Protein AF-A0A2V1NFX3-F1 (afdb_monomer)

pLDDT: mean 79.81, std 18.25, range [36.28, 97.88]

Sequence (167 aa):
MKGADPVADDIPTVLRARLVVSYQACALSDLARGAVPIAGDGDGALLAEAAGILAAARHLLEAAVVHERLAGAGWDAIGAALGLSPRAARVRFALAEAALHDQLRRPEAPDTPRAPQLPSYVLQEPLEAAADLDDWVLRHADGDETPGTAPVSGALSRTPCQPGASG

Foldseek 3Di:
DDDDPPPQPDQDLLLLLVLQLLLLVLQLVVLVVVLPDPDPDDPCPNVVSVVSSVVSVVSSLLSVVLSCVSVPDQLPVVCVVVVHHSVVSCVVNVVSNVVSVVCLVCLPDPDDPPDPPRSSCCNVPVLVSQVVSLVSCQVPDDDDPHQPSRNRNVVSVCDPDDPDDDD

Radius of gyration: 18.79 Å; Cα contacts (8 Å, |Δi|>4): 126; chains: 1; bounding box: 60×44×58 Å

Secondary structure (DSSP, 8-state):
-----TTSS---HHHHHHHHHHHHHHHHHHHHHHTSS---PPTTHHHHHHHHHHHHHHHHHHHHHHHHHHTT--HHHHHHHHT--HHHHHHHHHHHHHHHHHHHH-TTSPPPTTS-SHHHHHHHSHHHHHHHHHHHHHHT--SS----S-TTHHHHH----------

Mean predicted aligned error: 9.86 Å

Solvent-accessible surface area (backbone atoms only — not comparable to full-atom values): 9970 Å² total; per-residue (Å²): 142,76,85,75,75,93,77,79,86,73,79,52,68,51,56,52,34,46,48,45,26,51,51,31,49,50,53,29,50,52,48,51,56,67,67,63,63,90,68,95,66,63,97,63,46,69,60,53,50,53,51,50,39,55,50,33,51,48,52,25,51,48,35,43,52,38,27,41,45,66,72,65,52,52,48,58,62,57,5,59,78,68,78,37,53,36,68,55,39,44,69,71,40,49,63,57,40,52,51,53,55,48,41,74,75,42,43,85,58,79,82,63,98,82,59,79,74,65,60,50,52,41,58,64,40,49,68,59,48,22,47,54,47,25,54,49,50,66,76,67,59,78,77,89,68,73,75,62,100,40,70,47,42,51,58,73,74,56,69,80,78,79,89,81,85,85,130

Structure (mmCIF, N/CA/C/O backbone):
data_AF-A0A2V1NFX3-F1
#
_entry.id   AF-A0A2V1NFX3-F1
#
loop_
_atom_site.group_PDB
_atom_site.id
_atom_site.type_symbol
_atom_site.label_atom_id
_atom_site.label_alt_id
_atom_site.label_comp_id
_atom_site.label_asym_id
_atom_site.label_entity_id
_atom_site.label_seq_id
_atom_site.pdbx_PDB_ins_code
_atom_site.Cartn_x
_atom_site.Cartn_y
_atom_site.Cartn_z
_atom_site.occupancy
_atom_site.B_iso_or_equiv
_atom_site.auth_seq_id
_atom_site.auth_comp_id
_atom_site.auth_asym_id
_atom_site.auth_atom_id
_atom_site.pdbx_PDB_model_num
ATOM 1 N N . MET A 1 1 ? -1.447 4.350 -43.265 1.00 39.81 1 MET A N 1
ATOM 2 C CA . MET A 1 1 ? -2.717 3.881 -42.674 1.00 39.81 1 MET A CA 1
ATOM 3 C C . MET A 1 1 ? -2.422 2.609 -41.888 1.00 39.81 1 MET A C 1
ATOM 5 O O . MET A 1 1 ? -2.354 1.539 -42.473 1.00 39.81 1 MET A O 1
ATOM 9 N N . LYS A 1 2 ? -2.133 2.743 -40.592 1.00 41.09 2 LYS A N 1
ATOM 10 C CA . LYS A 1 2 ? -2.087 1.636 -39.630 1.00 41.09 2 LYS A CA 1
ATOM 11 C C . LYS A 1 2 ? -3.106 2.048 -38.575 1.00 41.09 2 LYS A C 1
ATOM 13 O O . LYS A 1 2 ? -2.921 3.095 -37.963 1.00 41.09 2 LYS A O 1
ATOM 18 N N . GLY A 1 3 ? -4.242 1.357 -38.533 1.00 37.44 3 GLY A N 1
ATOM 19 C CA . GLY A 1 3 ? -5.302 1.655 -37.577 1.00 37.44 3 GLY A CA 1
ATOM 20 C C . GLY A 1 3 ? -4.732 1.502 -36.175 1.00 37.44 3 GLY A C 1
ATOM 21 O O . GLY A 1 3 ? -4.246 0.428 -35.838 1.00 37.44 3 GLY A O 1
ATOM 22 N N . ALA A 1 4 ? -4.708 2.595 -35.418 1.00 41.53 4 ALA A N 1
ATOM 23 C CA . ALA A 1 4 ? -4.615 2.513 -33.974 1.00 41.53 4 ALA A CA 1
ATOM 24 C C . ALA A 1 4 ? -5.922 1.865 -33.505 1.00 41.53 4 ALA A C 1
ATOM 26 O O . ALA A 1 4 ? -6.993 2.369 -33.846 1.00 41.53 4 ALA A O 1
ATOM 27 N N . ASP A 1 5 ? -5.836 0.725 -32.823 1.00 36.28 5 ASP A N 1
ATOM 28 C CA . ASP A 1 5 ? -6.993 0.089 -32.195 1.00 36.28 5 ASP A CA 1
ATOM 29 C C . ASP A 1 5 ? -7.575 1.051 -31.146 1.00 36.28 5 ASP A C 1
ATOM 31 O O . ASP A 1 5 ? -6.900 1.353 -30.162 1.00 36.28 5 ASP A O 1
ATOM 35 N N . PRO A 1 6 ? -8.809 1.556 -31.308 1.00 42.62 6 PRO A N 1
ATOM 36 C CA . PRO A 1 6 ? -9.332 2.638 -30.475 1.00 42.62 6 PRO A CA 1
ATOM 37 C C . PRO A 1 6 ? -9.960 2.150 -29.152 1.00 42.62 6 PRO A C 1
ATOM 39 O O . PRO A 1 6 ? -10.914 2.755 -28.672 1.00 42.62 6 PRO A O 1
ATOM 42 N N . VAL A 1 7 ? -9.479 1.043 -28.567 1.00 46.47 7 VAL A N 1
ATOM 43 C CA . VAL A 1 7 ? -10.102 0.416 -27.374 1.00 46.47 7 VAL A CA 1
ATOM 44 C C . VAL A 1 7 ? -9.101 0.093 -26.246 1.00 46.47 7 VAL A C 1
ATOM 46 O O . VAL A 1 7 ? -9.521 -0.261 -25.150 1.00 46.47 7 VAL A O 1
ATOM 49 N N . ALA A 1 8 ? -7.789 0.258 -26.455 1.00 45.66 8 ALA A N 1
ATOM 50 C CA . ALA A 1 8 ? -6.772 -0.093 -25.451 1.00 45.66 8 ALA A CA 1
ATOM 51 C C . ALA A 1 8 ? -6.493 0.998 -24.388 1.00 45.66 8 ALA A C 1
ATOM 53 O O . ALA A 1 8 ? -5.823 0.718 -23.399 1.00 45.66 8 ALA A O 1
ATOM 54 N N . ASP A 1 9 ? -7.011 2.218 -24.562 1.00 52.06 9 ASP A N 1
ATOM 55 C CA . ASP A 1 9 ? -6.349 3.423 -24.030 1.00 52.06 9 ASP A CA 1
ATOM 56 C C . ASP A 1 9 ? -6.964 4.085 -22.782 1.00 52.06 9 ASP A C 1
ATOM 58 O O . ASP A 1 9 ? -6.586 5.206 -22.451 1.00 52.06 9 ASP A O 1
ATOM 62 N N . ASP A 1 10 ? -7.856 3.435 -22.024 1.00 74.00 10 ASP A N 1
ATOM 63 C CA . ASP A 1 10 ? -8.226 3.987 -20.706 1.00 74.00 10 ASP A CA 1
ATOM 64 C C . ASP A 1 10 ? -8.444 2.896 -19.654 1.00 74.00 10 ASP A C 1
ATOM 66 O O . ASP A 1 10 ? -9.527 2.323 -19.507 1.00 74.00 10 ASP A O 1
ATOM 70 N N . ILE A 1 11 ? -7.379 2.576 -18.916 1.00 80.31 11 ILE A N 1
ATOM 71 C CA . ILE A 1 11 ? -7.454 1.669 -17.768 1.00 80.31 11 ILE A CA 1
ATOM 72 C C . ILE A 1 11 ? -8.339 2.333 -16.699 1.00 80.31 11 ILE A C 1
ATOM 74 O O . ILE A 1 11 ? -7.975 3.398 -16.187 1.00 80.31 11 ILE A O 1
A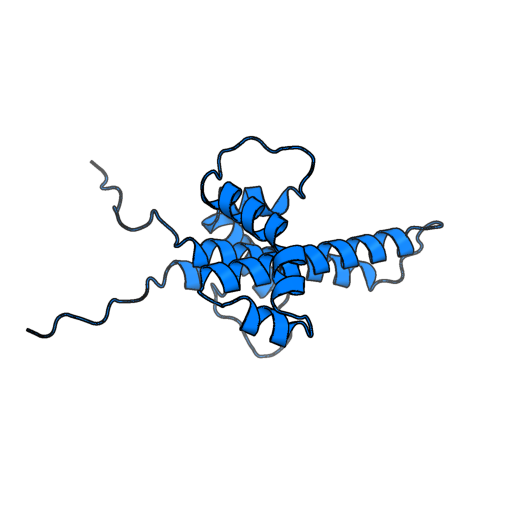TOM 78 N N . PRO A 1 12 ? -9.455 1.699 -16.279 1.00 88.06 12 PRO A N 1
ATOM 79 C CA . PRO A 1 12 ? -10.358 2.253 -15.278 1.00 88.06 12 PRO A CA 1
ATOM 80 C C . PRO A 1 12 ? -9.632 2.746 -14.022 1.00 88.06 12 PRO A C 1
ATOM 82 O O . PRO A 1 12 ? -8.761 2.063 -13.482 1.00 88.06 12 PRO A O 1
ATOM 85 N N . THR A 1 13 ? -10.045 3.898 -13.486 1.00 87.94 13 THR A N 1
ATOM 86 C CA . THR A 1 13 ? -9.425 4.521 -12.298 1.00 87.94 13 THR A CA 1
ATOM 87 C C . THR A 1 13 ? -9.325 3.565 -11.106 1.00 87.94 13 THR A C 1
ATOM 89 O O . THR A 1 13 ? -8.317 3.551 -10.404 1.00 87.94 13 THR A O 1
ATOM 92 N N . VAL A 1 14 ? -10.343 2.725 -10.895 1.00 90.62 14 VAL A N 1
ATOM 93 C CA . VAL A 1 14 ? -10.345 1.710 -9.831 1.00 90.62 14 VAL A CA 1
ATOM 94 C C . VAL A 1 14 ? -9.278 0.628 -10.049 1.00 90.62 14 VAL A C 1
ATOM 96 O O . VAL A 1 14 ? -8.656 0.188 -9.081 1.00 90.62 14 VAL A O 1
ATOM 99 N N . LEU A 1 15 ? -9.008 0.246 -11.305 1.00 90.75 15 LEU A N 1
ATOM 100 C CA . LEU A 1 15 ? -7.945 -0.699 -11.659 1.00 90.75 15 LEU A CA 1
ATOM 101 C C . LEU A 1 15 ? -6.561 -0.057 -11.523 1.00 90.75 15 LEU A C 1
ATOM 103 O O . LEU A 1 15 ? -5.675 -0.681 -10.945 1.00 90.75 15 LEU A O 1
ATOM 107 N N . ARG A 1 16 ? -6.388 1.210 -11.926 1.00 89.31 16 ARG A N 1
ATOM 108 C CA . ARG A 1 16 ? -5.148 1.966 -11.652 1.00 89.31 16 ARG A CA 1
ATOM 109 C C . ARG A 1 16 ? -4.879 2.067 -10.148 1.00 89.31 16 ARG A C 1
ATOM 111 O O . ARG A 1 16 ? -3.768 1.807 -9.700 1.00 89.31 16 ARG A O 1
ATOM 118 N N . ALA A 1 17 ? -5.905 2.341 -9.340 1.00 91.00 17 ALA A N 1
ATOM 119 C CA . ALA A 1 17 ? -5.775 2.333 -7.882 1.00 91.00 17 ALA A CA 1
ATOM 120 C C . ALA A 1 17 ? -5.413 0.941 -7.333 1.00 91.00 17 ALA A C 1
ATOM 122 O O . ALA A 1 17 ? -4.576 0.835 -6.439 1.00 91.00 17 ALA A O 1
ATOM 123 N N . ARG A 1 18 ? -5.980 -0.142 -7.889 1.00 94.19 18 ARG A N 1
ATOM 124 C CA . ARG A 1 18 ? -5.607 -1.515 -7.506 1.00 94.19 18 ARG A CA 1
ATOM 125 C C . ARG A 1 18 ? -4.149 -1.834 -7.847 1.00 94.19 18 ARG A C 1
ATOM 127 O O . ARG A 1 18 ? -3.486 -2.536 -7.079 1.00 94.19 18 ARG A O 1
ATOM 134 N N . LEU A 1 19 ? -3.652 -1.313 -8.965 1.00 93.00 19 LEU A N 1
ATOM 135 C CA . LEU A 1 19 ? -2.257 -1.459 -9.366 1.00 93.00 19 LEU A CA 1
ATOM 136 C C . LEU A 1 19 ? -1.323 -0.753 -8.376 1.00 93.00 19 LEU A C 1
ATOM 138 O O . LEU A 1 19 ? -0.364 -1.365 -7.916 1.00 93.00 19 LEU A O 1
ATOM 142 N N . VAL A 1 20 ? -1.670 0.464 -7.937 1.00 92.31 20 VAL A N 1
ATOM 143 C CA . VAL A 1 20 ? -0.934 1.170 -6.871 1.00 92.31 20 VAL A CA 1
ATOM 144 C C . VAL A 1 20 ? -0.888 0.335 -5.588 1.00 92.31 20 VAL A C 1
ATOM 146 O O . VAL A 1 20 ? 0.180 0.198 -4.999 1.00 92.31 20 VAL A O 1
ATOM 149 N N . VAL A 1 21 ? -1.999 -0.287 -5.172 1.00 94.44 21 VAL A N 1
ATOM 150 C CA . VAL A 1 21 ? -2.003 -1.198 -4.006 1.00 94.44 21 VAL A CA 1
ATOM 151 C C . VAL A 1 21 ? -1.030 -2.363 -4.202 1.00 94.44 21 VAL A C 1
ATOM 153 O O . VAL A 1 21 ? -0.268 -2.686 -3.294 1.00 94.44 21 VAL A O 1
ATOM 156 N N . SER A 1 22 ? -1.045 -2.986 -5.380 1.00 95.44 22 SER A N 1
ATOM 157 C CA . SER A 1 22 ? -0.190 -4.140 -5.693 1.00 95.44 22 SER A CA 1
ATOM 158 C C . SER A 1 22 ? 1.292 -3.758 -5.683 1.00 95.44 22 SER A C 1
ATOM 160 O O . SER A 1 22 ? 2.114 -4.468 -5.110 1.00 95.44 22 SER A O 1
ATOM 162 N N . TYR A 1 23 ? 1.618 -2.581 -6.213 1.00 93.12 23 TYR A N 1
ATOM 163 C CA . TYR A 1 23 ? 2.974 -2.049 -6.211 1.00 93.12 23 TYR A CA 1
ATOM 164 C C . TYR A 1 23 ? 3.472 -1.689 -4.803 1.00 93.12 23 TYR A C 1
ATOM 166 O O . TYR A 1 23 ? 4.598 -2.020 -4.438 1.00 93.12 23 TYR A O 1
ATOM 174 N N . GLN A 1 24 ? 2.620 -1.098 -3.958 1.00 93.56 24 GLN A N 1
ATOM 175 C CA . GLN A 1 24 ? 2.963 -0.855 -2.550 1.00 93.56 24 GLN A CA 1
ATOM 176 C C . GLN A 1 24 ? 3.179 -2.164 -1.773 1.00 93.56 24 GLN A C 1
ATOM 178 O O . GLN A 1 24 ? 4.049 -2.233 -0.907 1.00 93.56 24 GLN A O 1
ATOM 183 N N . ALA A 1 25 ? 2.419 -3.218 -2.091 1.00 95.38 25 ALA A N 1
ATOM 184 C CA . ALA A 1 25 ? 2.599 -4.534 -1.482 1.00 95.38 25 ALA A CA 1
ATOM 185 C C . ALA A 1 25 ? 3.931 -5.181 -1.901 1.00 95.38 25 ALA A C 1
ATOM 187 O O . ALA A 1 25 ? 4.639 -5.713 -1.046 1.00 95.38 25 ALA A O 1
ATOM 188 N N . CYS A 1 26 ? 4.295 -5.074 -3.183 1.00 93.75 26 CYS A N 1
ATOM 189 C CA . CYS A 1 26 ? 5.601 -5.480 -3.708 1.00 93.75 26 CYS A CA 1
ATOM 190 C C . CYS A 1 26 ? 6.744 -4.770 -2.967 1.00 93.75 26 CYS A C 1
ATOM 192 O O . CYS A 1 26 ? 7.611 -5.427 -2.392 1.00 93.75 26 CYS A O 1
ATOM 194 N N . ALA A 1 27 ? 6.697 -3.435 -2.890 1.00 91.12 27 ALA A N 1
ATOM 195 C CA . ALA A 1 27 ? 7.716 -2.636 -2.209 1.00 91.12 27 ALA A CA 1
ATOM 196 C C . ALA A 1 27 ? 7.850 -2.990 -0.716 1.00 91.12 27 ALA A C 1
ATOM 198 O O . ALA A 1 27 ? 8.961 -3.122 -0.202 1.00 91.12 27 ALA A O 1
ATOM 199 N N . LEU A 1 28 ? 6.727 -3.189 -0.014 1.00 95.19 28 LEU A N 1
ATOM 200 C CA . LEU A 1 28 ? 6.736 -3.646 1.378 1.00 95.19 28 LEU A CA 1
ATOM 201 C C . LEU A 1 28 ? 7.365 -5.039 1.514 1.00 95.19 28 LEU A C 1
ATOM 203 O O . LEU A 1 28 ? 8.142 -5.260 2.440 1.00 95.19 28 LEU A O 1
ATOM 207 N N . SER A 1 29 ? 7.032 -5.969 0.617 1.00 95.31 29 SER A N 1
ATOM 208 C CA . SER A 1 29 ? 7.587 -7.324 0.635 1.00 95.31 29 SER A CA 1
ATOM 209 C C . SER A 1 29 ? 9.098 -7.314 0.406 1.00 95.31 29 SER A C 1
ATOM 211 O O . SER A 1 29 ? 9.818 -7.987 1.140 1.00 95.31 29 SER A O 1
ATOM 213 N N . ASP A 1 30 ? 9.590 -6.507 -0.537 1.00 93.31 30 ASP A N 1
ATOM 214 C CA . ASP A 1 30 ? 11.025 -6.361 -0.795 1.00 93.31 30 ASP A CA 1
ATOM 215 C C . ASP A 1 30 ? 11.774 -5.780 0.407 1.00 93.31 30 ASP A C 1
ATOM 217 O O . ASP A 1 30 ? 12.808 -6.323 0.801 1.00 93.31 30 ASP A O 1
ATOM 221 N N . LEU A 1 31 ? 11.227 -4.738 1.043 1.00 92.44 31 LEU A N 1
ATOM 222 C CA . LEU A 1 31 ? 11.803 -4.162 2.263 1.00 92.44 31 LEU A CA 1
ATOM 223 C C . LEU A 1 31 ? 11.809 -5.162 3.422 1.00 92.44 3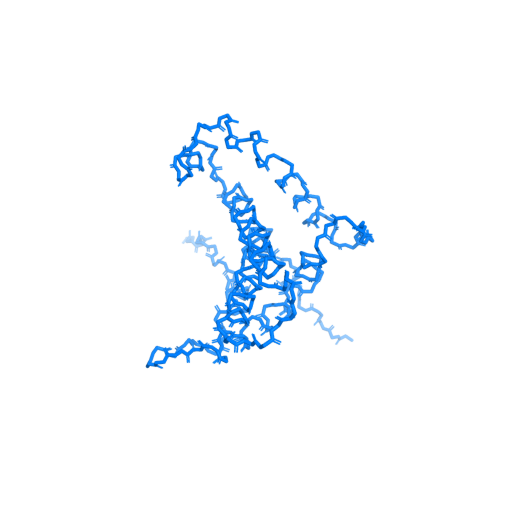1 LEU A C 1
ATOM 225 O O . LEU A 1 31 ? 12.828 -5.335 4.086 1.00 92.44 31 LEU A O 1
ATOM 229 N N . ALA A 1 32 ? 10.684 -5.841 3.654 1.00 93.38 32 ALA A N 1
ATOM 230 C CA . ALA A 1 32 ? 10.574 -6.827 4.721 1.00 93.38 32 ALA A CA 1
ATOM 231 C C . ALA A 1 32 ? 11.538 -7.999 4.503 1.00 93.38 32 ALA A C 1
ATOM 233 O O . ALA A 1 32 ? 12.189 -8.427 5.451 1.00 93.38 32 ALA A O 1
ATOM 234 N N . ARG A 1 33 ? 11.674 -8.485 3.262 1.00 91.06 33 ARG A N 1
ATOM 235 C CA . ARG A 1 33 ? 12.618 -9.550 2.898 1.00 91.06 33 ARG A CA 1
ATOM 236 C C . ARG A 1 33 ? 14.067 -9.108 3.071 1.00 91.06 33 ARG A C 1
ATOM 238 O O . ARG A 1 33 ? 14.872 -9.888 3.568 1.00 91.06 33 ARG A O 1
ATOM 245 N N . GLY A 1 34 ? 14.387 -7.874 2.683 1.00 89.50 34 GLY A N 1
ATOM 246 C CA . GLY A 1 34 ? 15.722 -7.292 2.833 1.00 89.50 34 GLY A CA 1
ATOM 247 C C . GLY A 1 34 ? 16.183 -7.182 4.287 1.00 89.50 34 GLY A C 1
ATOM 248 O O . GLY A 1 34 ? 17.375 -7.305 4.533 1.00 89.50 34 GLY A O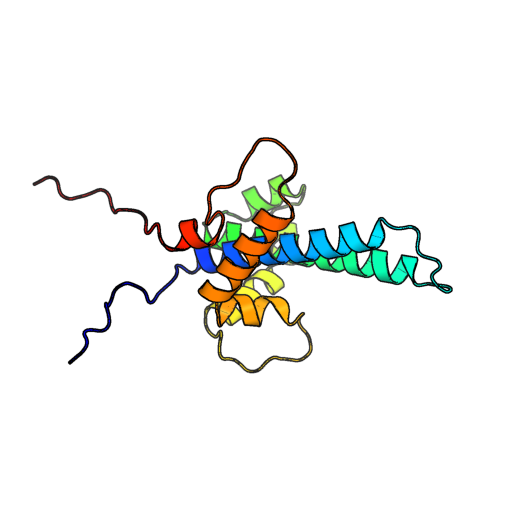 1
ATOM 249 N N . ALA A 1 35 ? 15.250 -7.040 5.232 1.00 88.88 35 ALA A N 1
ATOM 250 C CA . ALA A 1 35 ? 15.534 -6.971 6.668 1.00 88.88 35 ALA A CA 1
ATOM 251 C C . ALA A 1 35 ? 15.625 -8.348 7.367 1.00 88.88 35 ALA A C 1
ATOM 253 O O . ALA A 1 35 ? 15.844 -8.414 8.575 1.00 88.88 35 ALA A O 1
ATOM 254 N N . VAL A 1 36 ? 15.402 -9.463 6.652 1.00 89.12 36 VAL A N 1
ATOM 255 C CA . VAL A 1 36 ? 15.497 -10.821 7.231 1.00 89.12 36 VAL A CA 1
ATOM 256 C C . VAL A 1 36 ? 16.946 -11.272 7.458 1.00 89.12 36 VAL A C 1
ATOM 258 O O . VAL A 1 36 ? 17.216 -11.848 8.518 1.00 89.12 36 VAL A O 1
ATOM 261 N N . PRO A 1 37 ? 17.884 -11.099 6.504 1.00 86.62 37 PRO A N 1
ATOM 262 C CA . PRO A 1 37 ? 19.277 -11.450 6.727 1.00 86.62 37 PRO A CA 1
ATOM 263 C C . PRO A 1 37 ? 19.855 -10.700 7.926 1.00 86.62 37 PRO A C 1
ATOM 265 O O . PRO A 1 37 ? 19.679 -9.497 8.067 1.00 86.62 37 PRO A O 1
ATOM 268 N N . ILE A 1 38 ? 20.606 -11.410 8.766 1.00 79.06 38 ILE A N 1
ATOM 269 C CA . ILE A 1 38 ? 21.392 -10.779 9.827 1.00 79.06 38 ILE A CA 1
ATOM 270 C C . ILE A 1 38 ? 22.658 -10.230 9.169 1.00 79.06 38 ILE A C 1
ATOM 272 O O . ILE A 1 38 ? 23.663 -10.937 9.049 1.00 79.06 38 ILE A O 1
ATOM 276 N N . ALA A 1 39 ? 22.580 -9.000 8.672 1.00 68.50 39 ALA A N 1
ATOM 277 C CA . ALA A 1 39 ? 23.727 -8.280 8.151 1.00 68.50 39 ALA A CA 1
ATOM 278 C C . ALA A 1 39 ? 24.462 -7.550 9.292 1.00 68.50 39 ALA A C 1
ATOM 280 O O . ALA A 1 39 ? 23.900 -7.217 10.338 1.00 68.50 39 ALA A O 1
ATOM 281 N N . GLY A 1 40 ? 25.781 -7.422 9.145 1.00 53.94 40 GLY A N 1
ATOM 282 C CA . GLY A 1 40 ? 26.635 -6.751 10.120 1.00 53.94 40 GLY A CA 1
ATOM 283 C C . GLY A 1 40 ? 26.547 -5.245 9.936 1.00 53.94 40 GLY A C 1
ATOM 284 O O . GLY A 1 40 ? 27.466 -4.649 9.377 1.00 53.94 40 GLY A O 1
ATOM 285 N N . ASP A 1 41 ? 25.445 -4.650 10.371 1.00 64.12 41 ASP A N 1
ATOM 286 C CA . ASP A 1 41 ? 25.166 -3.249 10.081 1.00 64.12 41 ASP A CA 1
ATOM 287 C C . ASP A 1 41 ? 25.596 -2.356 11.250 1.00 64.12 41 ASP A C 1
ATOM 289 O O . ASP A 1 41 ? 25.481 -2.726 12.420 1.00 64.12 41 ASP A O 1
ATOM 293 N N . GLY A 1 42 ? 26.140 -1.177 10.935 1.00 65.06 42 GLY A N 1
ATOM 294 C CA . GLY A 1 42 ? 26.567 -0.201 11.940 1.00 65.06 42 GLY A CA 1
ATOM 295 C C . GLY A 1 42 ? 25.415 0.302 12.819 1.00 65.06 42 GLY A C 1
ATOM 296 O O . GLY A 1 42 ? 24.235 0.105 12.516 1.00 65.06 42 GLY A O 1
ATOM 297 N N . ASP A 1 43 ? 25.760 0.993 13.907 1.00 71.00 43 ASP A N 1
ATOM 298 C CA . ASP A 1 43 ? 24.796 1.526 14.875 1.00 71.00 43 ASP A CA 1
ATOM 299 C C . ASP A 1 43 ? 23.634 2.277 14.190 1.00 71.00 43 ASP A C 1
ATOM 301 O O . ASP A 1 43 ? 23.830 3.275 13.496 1.00 71.00 43 ASP A O 1
ATOM 305 N N . GLY A 1 44 ? 22.399 1.808 14.409 1.00 74.69 44 GLY A N 1
ATOM 306 C CA . GLY A 1 44 ? 21.168 2.467 13.950 1.00 74.69 44 GLY A CA 1
ATOM 307 C C . GLY A 1 44 ? 20.581 1.983 12.618 1.00 74.69 44 GLY A C 1
ATOM 308 O O . GLY A 1 44 ? 19.452 2.368 12.306 1.00 74.69 44 GLY A O 1
ATOM 309 N N . ALA A 1 45 ? 21.263 1.110 11.871 1.00 83.19 45 ALA A N 1
ATOM 310 C CA . ALA A 1 45 ? 20.752 0.574 10.603 1.00 83.19 45 ALA A CA 1
ATOM 311 C C . ALA A 1 45 ? 19.428 -0.196 10.770 1.00 83.19 45 ALA A C 1
ATOM 313 O O . ALA A 1 45 ? 18.449 0.110 10.092 1.00 83.19 45 ALA A O 1
ATOM 314 N N . LEU A 1 46 ? 19.339 -1.071 11.778 1.00 85.19 46 LEU A N 1
ATOM 315 C CA . LEU A 1 46 ? 18.119 -1.834 12.075 1.00 85.19 46 LEU A CA 1
ATOM 316 C C . LEU A 1 46 ? 16.901 -0.934 12.359 1.00 85.19 46 LEU A C 1
ATOM 318 O O . LEU A 1 46 ? 15.777 -1.240 11.962 1.00 85.19 46 LEU A O 1
ATOM 322 N N . LEU A 1 47 ? 17.105 0.197 13.048 1.00 89.00 47 LEU A N 1
ATOM 323 C CA . LEU A 1 47 ? 16.019 1.143 13.318 1.00 89.00 47 LEU A CA 1
ATOM 324 C C . LEU A 1 47 ? 15.566 1.850 12.034 1.00 89.00 47 LEU A C 1
ATOM 326 O O . LEU A 1 47 ? 14.367 2.062 11.850 1.00 89.00 47 LEU A O 1
ATOM 330 N N . ALA A 1 48 ? 16.504 2.210 11.155 1.00 88.75 48 ALA A N 1
ATOM 331 C CA . ALA A 1 48 ? 16.189 2.815 9.864 1.00 88.75 48 ALA A CA 1
ATOM 332 C C . ALA A 1 48 ? 15.413 1.843 8.959 1.00 88.75 48 ALA A C 1
ATOM 334 O O . ALA A 1 48 ? 14.412 2.240 8.359 1.00 88.75 48 ALA A O 1
ATOM 335 N N . GLU A 1 49 ? 15.803 0.569 8.930 1.00 89.62 49 GLU A N 1
ATOM 336 C CA . GLU A 1 49 ? 15.086 -0.485 8.204 1.00 89.62 49 GLU A CA 1
ATOM 337 C C . GLU A 1 49 ? 13.668 -0.688 8.740 1.00 89.62 49 GLU A C 1
ATOM 339 O O . GLU A 1 49 ? 12.698 -0.624 7.981 1.00 89.62 49 GLU A O 1
ATOM 344 N N . ALA A 1 50 ? 13.517 -0.834 10.061 1.00 92.12 50 ALA A N 1
ATOM 345 C CA . ALA A 1 50 ? 12.207 -0.966 10.694 1.00 92.12 50 ALA A CA 1
ATOM 346 C C . ALA A 1 50 ? 11.306 0.254 10.421 1.00 92.12 50 ALA A C 1
ATOM 348 O O . ALA A 1 50 ? 10.106 0.107 10.164 1.00 92.12 50 ALA A O 1
ATOM 349 N N . ALA A 1 51 ? 11.874 1.464 10.437 1.00 93.25 51 ALA A N 1
ATOM 350 C CA . ALA A 1 51 ? 11.151 2.682 10.082 1.00 93.25 51 ALA A CA 1
ATOM 351 C C . ALA A 1 51 ? 10.719 2.687 8.605 1.00 93.25 51 ALA A C 1
ATOM 353 O O . ALA A 1 51 ? 9.589 3.086 8.308 1.00 93.25 51 ALA A O 1
ATOM 354 N N . GLY A 1 52 ? 11.572 2.203 7.697 1.00 92.62 52 GLY A N 1
ATOM 355 C CA . GLY A 1 52 ? 11.260 2.042 6.275 1.00 92.62 52 GLY A CA 1
ATOM 356 C C . GLY A 1 52 ? 10.106 1.067 6.032 1.00 92.62 52 GLY A C 1
ATOM 357 O O . GLY A 1 52 ? 9.149 1.407 5.335 1.00 92.62 52 GLY A O 1
ATOM 358 N N . ILE A 1 53 ? 10.132 -0.099 6.684 1.00 95.44 53 ILE A N 1
ATOM 359 C CA . ILE A 1 53 ? 9.045 -1.091 6.624 1.00 95.44 53 ILE A CA 1
ATOM 360 C C . ILE A 1 53 ? 7.734 -0.487 7.138 1.00 95.44 53 ILE A C 1
ATOM 362 O O . ILE A 1 53 ? 6.689 -0.618 6.497 1.00 95.44 53 ILE A O 1
ATOM 366 N N . LEU A 1 54 ? 7.772 0.223 8.271 1.00 96.31 54 LEU A N 1
ATOM 367 C CA . LEU A 1 54 ? 6.584 0.873 8.823 1.00 96.31 54 LEU A CA 1
ATOM 368 C C . LEU A 1 54 ? 6.027 1.955 7.884 1.00 96.31 54 LEU A C 1
ATOM 370 O O . LEU A 1 54 ? 4.807 2.097 7.778 1.00 96.31 54 LEU A O 1
ATOM 374 N N . ALA A 1 55 ? 6.890 2.721 7.214 1.00 92.69 55 ALA A N 1
ATOM 375 C CA . ALA A 1 55 ? 6.468 3.703 6.221 1.00 92.69 55 ALA A CA 1
ATOM 376 C C . ALA A 1 55 ? 5.801 3.024 5.012 1.00 92.69 55 ALA A C 1
ATOM 378 O O . ALA A 1 55 ? 4.689 3.401 4.642 1.00 92.69 55 ALA A O 1
ATOM 379 N N . ALA A 1 56 ? 6.410 1.968 4.466 1.00 92.50 56 ALA A N 1
ATOM 380 C CA . ALA A 1 56 ? 5.843 1.203 3.354 1.00 92.50 56 ALA A CA 1
ATOM 381 C C . ALA A 1 56 ? 4.489 0.565 3.711 1.00 92.50 56 ALA A C 1
ATOM 383 O O . ALA A 1 56 ? 3.532 0.660 2.943 1.00 92.50 56 ALA A O 1
ATOM 384 N N . ALA A 1 57 ? 4.354 0.008 4.918 1.00 96.31 57 ALA A N 1
ATOM 385 C CA . ALA A 1 57 ? 3.089 -0.547 5.399 1.00 96.31 57 ALA A CA 1
ATOM 386 C C . ALA A 1 57 ? 1.981 0.516 5.505 1.00 96.31 57 ALA A C 1
ATOM 388 O O . ALA A 1 57 ? 0.817 0.238 5.205 1.00 96.31 57 ALA A O 1
ATOM 389 N N . ARG A 1 58 ? 2.325 1.750 5.899 1.00 94.25 58 ARG A N 1
ATOM 390 C CA . ARG A 1 58 ? 1.368 2.869 5.920 1.00 94.25 58 ARG A CA 1
ATOM 391 C C . ARG A 1 58 ? 0.929 3.258 4.514 1.00 94.25 58 ARG A C 1
ATOM 393 O O . ARG A 1 58 ? -0.267 3.430 4.310 1.00 94.25 58 ARG A O 1
ATOM 400 N N . HIS A 1 59 ? 1.853 3.335 3.560 1.00 90.81 59 HIS A N 1
ATOM 401 C CA . HIS A 1 59 ? 1.520 3.647 2.168 1.00 90.81 59 HIS A CA 1
ATOM 402 C C . HIS A 1 59 ? 0.651 2.570 1.516 1.00 90.81 59 HIS A C 1
ATOM 404 O O . HIS A 1 59 ? -0.312 2.902 0.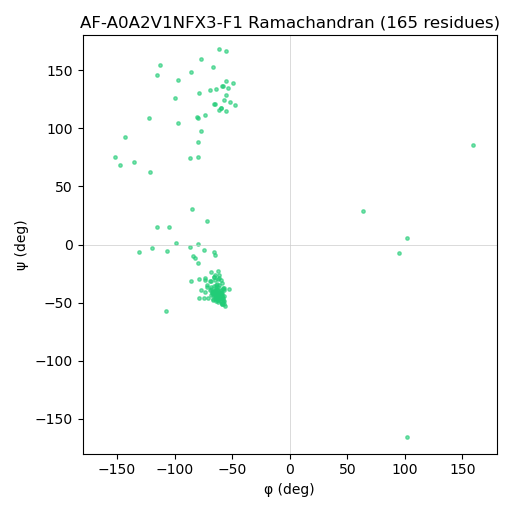826 1.00 90.81 59 HIS A O 1
ATOM 410 N N . LEU A 1 60 ? 0.921 1.290 1.792 1.00 94.31 60 LEU A N 1
ATOM 411 C CA . LEU A 1 60 ? 0.049 0.193 1.375 1.00 94.31 60 LEU A CA 1
ATOM 412 C C . LEU A 1 60 ? -1.368 0.358 1.938 1.00 94.31 60 LEU A C 1
ATOM 414 O O . LEU 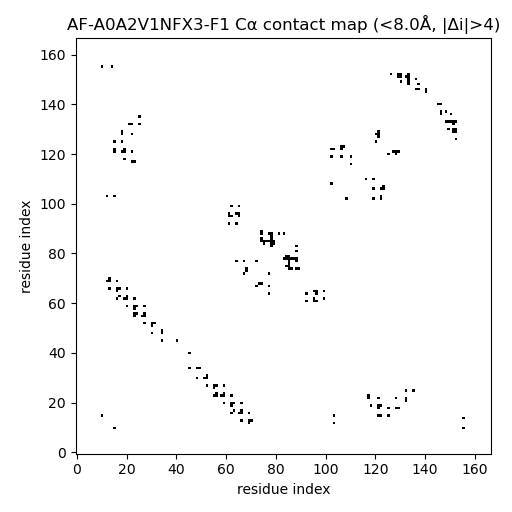A 1 60 ? -2.344 0.255 1.194 1.00 94.31 60 LEU A O 1
ATOM 418 N N . LEU A 1 61 ? -1.488 0.645 3.238 1.00 95.94 61 LEU A N 1
ATOM 419 C CA . LEU A 1 61 ? -2.787 0.849 3.877 1.00 95.94 61 LEU A CA 1
ATOM 420 C C . LEU A 1 61 ? -3.535 2.052 3.282 1.00 95.94 61 LEU A C 1
ATOM 422 O O . LEU A 1 61 ? -4.730 1.958 3.012 1.00 95.94 61 LEU A O 1
ATOM 426 N N . GLU A 1 62 ? -2.847 3.172 3.071 1.00 93.62 62 GLU A N 1
ATOM 427 C CA . GLU A 1 62 ? -3.415 4.362 2.434 1.00 93.62 62 GLU A CA 1
ATOM 428 C C . GLU A 1 62 ? -3.929 4.041 1.027 1.00 93.62 62 GLU A C 1
ATOM 430 O O . GLU A 1 62 ? -5.093 4.312 0.733 1.00 93.62 62 GLU A O 1
ATOM 435 N N . ALA A 1 63 ? -3.115 3.393 0.189 1.00 92.38 63 ALA A N 1
ATOM 436 C CA . ALA A 1 63 ? -3.514 2.987 -1.156 1.00 92.38 63 ALA A CA 1
ATOM 437 C C . ALA A 1 63 ? -4.736 2.053 -1.139 1.00 92.38 63 ALA A C 1
ATOM 439 O O . ALA A 1 63 ? -5.655 2.232 -1.941 1.00 92.38 63 ALA A O 1
ATOM 440 N N . ALA A 1 64 ? -4.778 1.091 -0.210 1.00 95.62 64 ALA A N 1
ATOM 441 C CA . ALA A 1 64 ? -5.897 0.160 -0.074 1.00 95.62 64 ALA A CA 1
ATOM 442 C C . ALA A 1 64 ? -7.191 0.887 0.309 1.00 95.62 64 ALA A C 1
ATOM 444 O O . ALA A 1 64 ? -8.224 0.675 -0.323 1.00 95.62 64 ALA A O 1
ATOM 445 N N . VAL A 1 65 ? -7.132 1.807 1.279 1.00 95.44 65 VAL A N 1
ATOM 446 C CA . VAL A 1 65 ? -8.291 2.626 1.661 1.00 95.44 65 VAL A CA 1
ATOM 447 C C . VAL A 1 65 ? -8.806 3.429 0.469 1.00 95.44 65 VAL A C 1
ATOM 449 O O . VAL A 1 65 ? -10.012 3.449 0.234 1.00 95.44 65 VAL A O 1
ATOM 452 N N . VAL A 1 66 ? -7.928 4.070 -0.307 1.00 91.81 66 VAL A N 1
ATOM 453 C CA . VAL A 1 66 ? -8.382 4.850 -1.469 1.00 91.81 66 VAL A CA 1
ATOM 454 C C . VAL A 1 66 ? -8.953 3.955 -2.568 1.00 91.81 66 VAL A C 1
ATOM 456 O O . VAL A 1 66 ? -9.967 4.315 -3.163 1.00 91.81 66 VAL A O 1
ATOM 459 N N . HIS A 1 67 ? -8.371 2.779 -2.814 1.00 93.62 67 HIS A N 1
ATOM 460 C CA . HIS A 1 67 ? -8.947 1.805 -3.743 1.00 93.62 67 HIS A CA 1
ATOM 461 C C . HIS A 1 67 ? -10.376 1.414 -3.337 1.00 93.62 67 HIS A C 1
ATOM 463 O O . HIS A 1 67 ? -11.283 1.516 -4.161 1.00 93.62 67 HIS A O 1
ATOM 469 N N . GLU A 1 68 ? -10.601 1.065 -2.068 1.00 96.00 68 GLU A N 1
ATOM 470 C CA . GLU A 1 68 ? -11.937 0.743 -1.545 1.00 96.00 68 GLU A CA 1
ATOM 471 C C . GLU A 1 68 ? -12.907 1.925 -1.696 1.00 96.00 68 GLU A C 1
ATOM 473 O O . GLU A 1 68 ? -14.054 1.759 -2.115 1.00 96.00 68 GLU A O 1
ATOM 478 N N . ARG A 1 69 ? -12.442 3.152 -1.425 1.00 94.75 69 ARG A N 1
ATOM 479 C CA . ARG A 1 69 ? -13.237 4.377 -1.619 1.00 94.75 69 ARG A CA 1
ATOM 480 C C . ARG A 1 69 ? -13.654 4.568 -3.076 1.00 94.75 69 ARG A C 1
ATOM 482 O O . ARG A 1 69 ? -14.815 4.889 -3.329 1.00 94.75 69 ARG A O 1
ATOM 489 N N . LEU A 1 70 ? -12.742 4.341 -4.020 1.00 91.38 70 LEU A N 1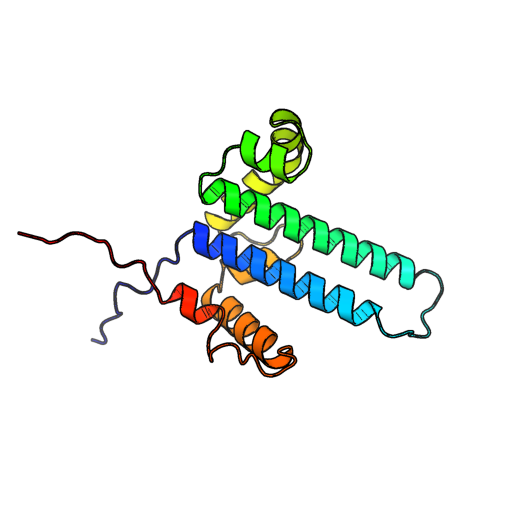
ATOM 490 C CA . LEU A 1 70 ? -13.015 4.405 -5.459 1.00 91.38 70 LEU A CA 1
ATOM 491 C C . LEU A 1 70 ? -13.923 3.262 -5.933 1.00 91.38 70 LEU A C 1
ATOM 493 O O . LEU A 1 70 ? -14.720 3.463 -6.846 1.00 91.38 70 LEU A O 1
ATOM 497 N N . ALA A 1 71 ? -13.846 2.096 -5.290 1.00 92.25 71 ALA A N 1
ATOM 498 C CA . ALA A 1 71 ? -14.747 0.967 -5.513 1.00 92.25 71 ALA A CA 1
ATOM 499 C C . ALA A 1 71 ? -16.148 1.171 -4.894 1.00 92.25 71 ALA A C 1
ATOM 501 O O . ALA A 1 71 ? -17.040 0.352 -5.103 1.00 92.25 71 ALA A O 1
ATOM 502 N N . GLY A 1 72 ? -16.366 2.274 -4.165 1.00 94.81 72 GLY A N 1
ATOM 503 C CA . GLY A 1 72 ? -17.666 2.667 -3.617 1.00 94.81 72 GLY A CA 1
ATOM 504 C C . GLY A 1 72 ? -17.859 2.374 -2.128 1.00 94.81 72 GLY A C 1
ATOM 505 O O . GLY A 1 72 ? -18.946 2.619 -1.601 1.00 94.81 72 GLY A O 1
ATOM 506 N N . ALA A 1 73 ? -16.834 1.897 -1.418 1.00 95.88 73 ALA A N 1
ATOM 507 C CA . ALA A 1 73 ? -16.931 1.637 0.013 1.00 95.88 73 ALA A CA 1
ATOM 508 C C . ALA A 1 73 ? -17.170 2.930 0.813 1.00 95.88 73 ALA A C 1
ATOM 510 O O . ALA A 1 73 ? -16.507 3.958 0.632 1.00 95.88 73 ALA A O 1
ATOM 511 N N . GLY A 1 74 ? -18.120 2.876 1.748 1.00 95.94 74 GLY A N 1
ATOM 512 C CA . GLY A 1 74 ? -18.376 3.952 2.704 1.00 95.94 74 GLY A CA 1
ATOM 513 C C . GLY A 1 74 ? -17.350 3.992 3.841 1.00 95.94 74 GLY A C 1
ATOM 514 O O . GLY A 1 74 ? -16.717 2.990 4.174 1.00 95.94 74 GLY A O 1
ATOM 515 N N . TRP A 1 75 ? -17.233 5.149 4.502 1.00 96.94 75 TRP A N 1
ATOM 516 C CA . TRP A 1 75 ? -16.371 5.309 5.682 1.00 96.94 75 TRP A CA 1
ATOM 517 C C . TRP A 1 75 ? -16.774 4.420 6.860 1.00 96.94 75 TRP A C 1
ATOM 519 O O . TRP A 1 75 ? -15.926 4.116 7.693 1.00 96.94 75 TRP A O 1
ATOM 529 N N . ASP A 1 76 ? -18.034 3.984 6.922 1.00 97.19 76 ASP A N 1
ATOM 530 C CA . ASP A 1 76 ? -18.504 3.046 7.942 1.00 97.19 76 ASP A CA 1
ATOM 531 C C . ASP A 1 76 ? -17.860 1.665 7.779 1.00 97.19 76 ASP A C 1
ATOM 533 O O . ASP A 1 76 ? -17.322 1.120 8.741 1.00 97.19 76 ASP A O 1
ATOM 537 N N . ALA A 1 77 ? -17.833 1.137 6.551 1.00 97.25 77 ALA A N 1
ATOM 538 C CA . ALA A 1 77 ? -17.208 -0.148 6.240 1.00 97.25 77 ALA A CA 1
ATOM 539 C C . ALA A 1 77 ? -15.687 -0.105 6.464 1.00 97.25 77 ALA A C 1
ATOM 541 O O . ALA A 1 77 ? -15.124 -0.986 7.113 1.00 97.25 77 ALA A O 1
ATOM 542 N N . ILE A 1 78 ? -15.033 0.964 5.999 1.00 96.69 78 ILE A N 1
ATOM 543 C CA . ILE A 1 78 ? -13.589 1.173 6.186 1.00 96.69 78 ILE A CA 1
ATOM 544 C C . ILE A 1 78 ? -13.246 1.339 7.672 1.00 96.69 78 ILE A C 1
ATOM 546 O O . ILE A 1 78 ? -12.276 0.760 8.156 1.00 96.69 78 ILE A O 1
ATOM 550 N N . GLY A 1 79 ? -14.042 2.113 8.416 1.00 96.00 79 GLY A N 1
ATOM 551 C CA . GLY A 1 79 ? -13.868 2.286 9.856 1.00 96.00 79 GLY A CA 1
ATOM 552 C C . GLY A 1 79 ? -13.973 0.957 10.598 1.00 96.00 79 GLY A C 1
ATOM 553 O O . GLY A 1 79 ? -13.073 0.619 11.365 1.00 96.00 79 GLY A O 1
ATOM 554 N N . ALA A 1 80 ? -15.009 0.169 10.303 1.00 96.81 80 ALA A N 1
ATOM 555 C CA . ALA A 1 80 ? -15.206 -1.149 10.899 1.00 96.81 80 ALA A CA 1
ATOM 556 C C . ALA A 1 80 ? -14.017 -2.091 10.644 1.00 96.81 80 ALA A C 1
ATOM 558 O O . ALA A 1 80 ? -13.517 -2.697 11.591 1.00 96.81 80 ALA A O 1
ATOM 559 N N . ALA A 1 81 ? -13.514 -2.157 9.406 1.00 96.75 81 ALA A N 1
ATOM 560 C CA . ALA A 1 81 ? -12.361 -2.989 9.052 1.00 96.75 81 ALA A CA 1
ATOM 561 C C . ALA A 1 81 ? -11.071 -2.593 9.797 1.00 96.75 81 ALA A C 1
ATOM 563 O O . ALA A 1 81 ? -10.229 -3.444 10.074 1.00 96.75 81 ALA A O 1
ATOM 564 N N . LEU A 1 82 ? -10.919 -1.311 10.146 1.00 96.25 82 LEU A N 1
ATOM 565 C CA . LEU A 1 82 ? -9.732 -0.771 10.818 1.00 96.25 82 LEU A CA 1
ATOM 566 C C . LEU A 1 82 ? -9.896 -0.609 12.337 1.00 96.25 82 LEU A C 1
ATOM 568 O O . LEU A 1 82 ? -8.986 -0.101 12.994 1.00 96.25 82 LEU A O 1
ATOM 572 N N . GLY A 1 83 ? -11.047 -0.987 12.902 1.00 96.81 83 GLY A N 1
ATOM 573 C CA . GLY A 1 83 ? -11.356 -0.745 14.315 1.00 96.81 83 GLY A CA 1
ATOM 574 C C .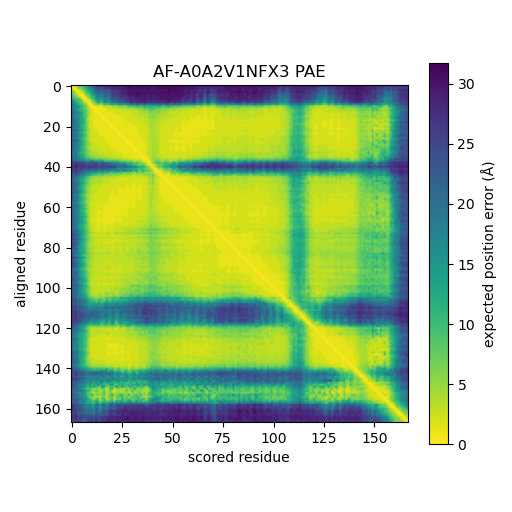 GLY A 1 83 ? -11.444 0.746 14.674 1.00 96.81 83 GLY A C 1
ATOM 575 O O . GLY A 1 83 ? -11.151 1.138 15.803 1.00 96.81 83 GLY A O 1
ATOM 576 N N . LEU A 1 84 ? -11.817 1.595 13.714 1.00 97.06 84 LEU A N 1
ATOM 577 C CA . LEU A 1 84 ? -11.952 3.043 13.864 1.00 97.06 84 LEU A CA 1
ATOM 578 C C . LEU A 1 84 ? -13.417 3.468 13.748 1.00 97.06 84 LEU A C 1
ATOM 580 O O . LEU A 1 84 ? -14.221 2.849 13.057 1.00 97.06 84 LEU A O 1
ATOM 584 N N . SER A 1 85 ? -13.761 4.604 14.357 1.00 97.88 85 SER A N 1
ATOM 585 C CA . SER A 1 85 ? -15.031 5.248 14.021 1.00 97.88 85 SER A CA 1
ATOM 586 C C . SER A 1 85 ? -15.004 5.763 12.570 1.00 97.88 85 SER A C 1
ATOM 588 O O . SER A 1 85 ? -13.937 6.153 12.082 1.00 97.88 85 SER A O 1
ATOM 590 N N . PRO A 1 86 ? -16.160 5.867 11.889 1.00 96.94 86 PRO A N 1
ATOM 591 C CA . PRO A 1 86 ? -16.226 6.364 10.509 1.00 96.94 86 PRO A CA 1
ATOM 592 C C . PRO A 1 86 ? -15.619 7.767 10.363 1.00 96.94 86 PRO A C 1
ATOM 594 O O . PRO A 1 86 ? -14.886 8.066 9.420 1.00 96.94 86 PRO A O 1
ATOM 597 N N . ARG A 1 87 ? -15.859 8.634 11.359 1.00 97.44 87 ARG A N 1
ATOM 598 C CA . ARG A 1 87 ? -15.265 9.976 11.431 1.00 97.44 87 ARG A CA 1
ATOM 599 C C . ARG A 1 87 ? -13.744 9.916 11.575 1.00 97.44 87 ARG A C 1
ATOM 601 O O . ARG A 1 87 ? -13.058 10.683 10.905 1.00 97.44 87 ARG A O 1
ATOM 608 N N . ALA A 1 88 ? -13.223 9.044 12.439 1.00 96.25 88 ALA A N 1
ATOM 609 C CA . ALA A 1 88 ? -11.783 8.902 12.638 1.00 96.25 88 ALA A CA 1
ATOM 610 C C . ALA A 1 88 ? -11.091 8.369 11.376 1.00 96.25 88 ALA A C 1
ATOM 612 O O . ALA A 1 88 ? -10.060 8.914 10.986 1.00 96.25 88 ALA A O 1
ATOM 613 N N . ALA A 1 89 ? -11.688 7.380 10.700 1.00 95.81 89 ALA A N 1
ATOM 614 C CA . ALA A 1 89 ? -11.200 6.878 9.418 1.00 95.81 89 ALA A CA 1
ATOM 615 C C . ALA A 1 89 ? -11.157 7.995 8.364 1.00 95.81 89 ALA A C 1
ATOM 617 O O . ALA A 1 89 ? -10.104 8.253 7.783 1.00 95.81 89 ALA A O 1
ATOM 618 N N . ARG A 1 90 ? -12.255 8.745 8.194 1.00 95.62 90 ARG A N 1
ATOM 619 C CA . ARG A 1 90 ? -12.298 9.872 7.253 1.00 95.62 90 ARG A CA 1
ATOM 620 C C . ARG A 1 90 ? -11.230 10.921 7.556 1.00 95.62 90 ARG A C 1
ATOM 622 O O . ARG A 1 90 ? -10.517 11.330 6.651 1.00 95.62 90 ARG A O 1
ATOM 629 N N . VAL A 1 91 ? -11.108 11.367 8.808 1.00 96.44 91 VAL A N 1
ATOM 630 C CA . VAL A 1 91 ? -10.100 12.376 9.190 1.00 96.44 91 VAL A CA 1
ATOM 631 C C . VAL A 1 91 ? -8.687 11.874 8.902 1.00 96.44 91 VAL A C 1
ATOM 633 O O . VAL A 1 91 ? -7.869 12.627 8.382 1.00 96.44 91 VAL A O 1
ATOM 636 N N . ARG A 1 92 ? -8.411 10.604 9.208 1.00 93.94 92 ARG A N 1
ATOM 637 C CA . ARG A 1 92 ? -7.094 9.998 9.013 1.00 93.94 92 ARG A CA 1
ATOM 638 C C . ARG A 1 92 ? -6.709 9.888 7.539 1.00 93.94 92 ARG A C 1
ATOM 640 O O . ARG A 1 92 ? -5.557 10.142 7.212 1.00 93.94 92 ARG A O 1
ATOM 647 N N . PHE A 1 93 ? -7.648 9.514 6.671 1.00 94.56 93 PHE A N 1
ATOM 648 C CA . PHE A 1 93 ? -7.344 9.158 5.282 1.00 94.56 93 PHE A CA 1
ATOM 649 C C . PHE A 1 93 ? -7.773 10.197 4.240 1.00 94.56 93 PHE A C 1
ATOM 651 O O . PHE A 1 93 ? -7.416 10.045 3.078 1.00 94.56 93 PHE A O 1
ATOM 658 N N . ALA A 1 94 ? -8.472 11.274 4.617 1.00 90.38 94 ALA A N 1
ATOM 659 C CA . ALA A 1 94 ? -8.936 12.289 3.663 1.00 90.38 94 ALA A CA 1
ATOM 660 C C . ALA A 1 94 ? -7.803 12.929 2.841 1.00 90.38 94 ALA A C 1
ATOM 662 O O . ALA A 1 94 ? -7.991 13.205 1.660 1.00 90.38 94 ALA A O 1
ATOM 663 N N . LEU A 1 95 ? -6.630 13.163 3.443 1.00 88.56 95 LEU A N 1
ATOM 664 C CA . LEU A 1 95 ? -5.483 13.713 2.712 1.00 88.56 95 LEU A CA 1
ATOM 665 C C . LEU A 1 95 ? -4.917 12.714 1.698 1.00 88.56 95 LEU A C 1
ATOM 667 O O . LEU A 1 95 ? -4.643 13.103 0.567 1.00 88.56 95 LEU A O 1
ATOM 671 N N . ALA A 1 96 ? -4.784 11.442 2.080 1.00 87.69 96 ALA A N 1
ATOM 672 C CA . ALA A 1 96 ? -4.320 10.386 1.183 1.00 87.69 96 ALA A CA 1
ATOM 673 C C . ALA A 1 96 ? -5.309 10.155 0.027 1.00 87.69 96 ALA A C 1
ATOM 675 O O . ALA A 1 96 ? -4.895 10.077 -1.128 1.00 87.69 96 ALA A O 1
ATOM 676 N N . GLU A 1 97 ? -6.615 10.136 0.325 1.00 88.31 97 GLU A N 1
ATOM 677 C CA . GLU A 1 97 ? -7.680 10.070 -0.682 1.00 88.31 97 GLU A CA 1
ATOM 678 C C . GLU A 1 97 ? -7.573 11.237 -1.661 1.00 88.31 97 GLU A C 1
ATOM 680 O O . GLU A 1 97 ? -7.507 11.000 -2.863 1.00 88.31 97 GLU A O 1
ATOM 685 N N . ALA A 1 98 ? -7.477 12.479 -1.174 1.00 87.25 98 ALA A N 1
ATOM 686 C CA . ALA A 1 98 ? -7.364 13.658 -2.028 1.00 87.25 98 ALA A CA 1
ATOM 687 C C . ALA A 1 98 ? -6.095 13.652 -2.897 1.00 87.25 98 ALA A C 1
ATOM 689 O O . ALA A 1 98 ? -6.179 13.960 -4.086 1.00 87.25 98 ALA A O 1
ATOM 690 N N . ALA A 1 99 ? -4.944 13.285 -2.325 1.00 84.81 99 ALA A N 1
ATOM 691 C CA . ALA A 1 99 ? -3.669 13.252 -3.037 1.00 84.81 99 ALA A CA 1
ATOM 692 C C . ALA A 1 99 ? -3.686 12.224 -4.176 1.00 84.81 99 ALA A C 1
ATOM 694 O O . ALA A 1 99 ? -3.358 12.565 -5.312 1.00 84.81 99 ALA A O 1
ATOM 695 N N . LEU A 1 100 ? -4.139 10.995 -3.907 1.00 81.12 100 LEU A N 1
ATOM 696 C CA . LEU A 1 100 ? -4.202 9.964 -4.942 1.00 81.12 100 LEU A CA 1
ATOM 697 C C . LEU A 1 100 ? -5.259 10.300 -6.005 1.00 81.12 100 LEU A C 1
ATOM 699 O O . LEU A 1 100 ? -5.028 10.080 -7.191 1.00 81.12 100 LEU A O 1
ATOM 703 N N . HIS A 1 101 ? -6.394 10.892 -5.616 1.00 82.19 101 HIS A N 1
ATOM 704 C CA . HIS A 1 101 ? -7.397 11.357 -6.578 1.00 82.19 101 HIS A CA 1
ATOM 705 C C . HIS A 1 101 ? -6.856 12.438 -7.520 1.00 82.19 101 HIS A C 1
ATOM 707 O O . HIS A 1 101 ? -7.289 12.510 -8.671 1.00 82.19 101 HIS A O 1
ATOM 713 N N . ASP A 1 102 ? -5.970 13.307 -7.030 1.00 83.56 102 ASP A N 1
ATOM 714 C CA . ASP A 1 102 ? -5.320 14.328 -7.848 1.00 83.56 102 ASP A CA 1
ATOM 715 C C . ASP A 1 102 ? -4.309 13.706 -8.818 1.00 83.56 102 ASP A C 1
ATOM 717 O O . ASP A 1 102 ? -4.371 13.978 -10.016 1.00 83.56 102 ASP A O 1
ATOM 721 N N . GLN A 1 103 ? -3.468 12.790 -8.332 1.00 79.31 103 GLN A N 1
ATOM 722 C CA . GLN A 1 103 ? -2.500 12.059 -9.159 1.00 79.31 103 GLN A CA 1
ATOM 723 C C . GLN A 1 103 ? -3.180 11.212 -10.246 1.00 79.31 103 GLN A C 1
ATOM 725 O O . GLN A 1 103 ? -2.753 11.211 -11.396 1.00 79.31 103 GLN A O 1
ATOM 730 N N . LEU A 1 104 ? -4.294 10.544 -9.924 1.00 76.44 104 LEU A N 1
ATOM 731 C CA . LEU A 1 104 ? -5.075 9.772 -10.899 1.00 76.44 104 LEU A CA 1
ATOM 732 C C . LEU A 1 104 ? -5.659 10.657 -12.012 1.00 76.44 104 LEU A C 1
ATOM 734 O O . LEU A 1 104 ? -5.753 10.201 -13.153 1.00 76.44 104 LEU A O 1
ATOM 738 N N . ARG A 1 105 ? -6.037 11.906 -11.692 1.00 78.25 105 ARG A N 1
ATOM 739 C CA . ARG A 1 105 ? -6.533 12.900 -12.662 1.00 78.25 105 ARG A CA 1
ATOM 740 C C . ARG A 1 105 ? -5.414 13.560 -13.467 1.00 78.25 105 ARG A C 1
ATOM 742 O O . ARG A 1 105 ? -5.672 14.010 -14.579 1.00 78.25 105 ARG A O 1
ATOM 749 N N . ARG A 1 106 ? -4.216 13.685 -12.893 1.00 75.31 106 ARG A N 1
ATOM 750 C CA . ARG A 1 106 ? -3.067 14.393 -13.477 1.00 75.31 106 ARG A CA 1
ATOM 751 C C . ARG A 1 106 ? -1.777 13.575 -13.315 1.00 75.31 106 ARG A C 1
ATOM 753 O O . ARG A 1 106 ? -0.916 13.972 -12.533 1.00 75.31 106 ARG A O 1
ATOM 760 N N . PRO A 1 107 ? -1.627 12.459 -14.050 1.00 62.88 107 PRO A N 1
ATOM 761 C CA . PRO A 1 107 ? -0.425 11.626 -13.968 1.00 62.88 107 PRO A CA 1
ATOM 762 C C . PRO A 1 107 ? 0.841 12.338 -14.484 1.00 62.88 107 PRO A C 1
ATOM 764 O O . PRO A 1 107 ? 1.927 12.082 -13.984 1.00 62.88 107 PRO A O 1
ATOM 767 N N . GLU A 1 108 ? 0.698 13.289 -15.414 1.00 60.03 108 GLU A N 1
ATOM 768 C CA . GLU A 1 108 ? 1.798 14.057 -16.035 1.00 60.03 108 GLU A CA 1
ATOM 769 C C . GLU A 1 108 ? 2.335 15.221 -15.176 1.00 60.03 108 GLU A C 1
ATOM 771 O O . GLU A 1 108 ? 3.186 15.996 -15.619 1.00 60.03 108 GLU A O 1
ATOM 776 N N . ALA A 1 109 ? 1.790 15.442 -13.975 1.00 55.06 109 ALA A N 1
ATOM 777 C CA . ALA A 1 109 ? 2.218 16.570 -13.153 1.00 55.06 109 ALA A CA 1
ATOM 778 C C . ALA A 1 109 ? 3.654 16.342 -12.637 1.00 55.06 109 ALA A C 1
ATOM 780 O O . ALA A 1 109 ? 3.935 15.266 -12.111 1.00 55.06 109 ALA A O 1
ATOM 781 N N . PRO A 1 110 ? 4.557 17.339 -12.742 1.00 47.81 110 PRO A N 1
ATOM 782 C CA . PRO A 1 110 ? 5.929 17.193 -12.272 1.00 47.81 110 PRO A CA 1
ATOM 783 C C . PRO A 1 110 ? 5.956 16.873 -10.777 1.00 47.81 110 PRO A C 1
ATOM 785 O O . PRO A 1 110 ? 5.228 17.485 -9.987 1.00 47.81 110 PRO A O 1
ATOM 788 N N . ASP A 1 111 ? 6.815 15.921 -10.411 1.00 52.66 111 ASP A N 1
ATOM 789 C CA . ASP A 1 111 ? 6.952 15.427 -9.047 1.00 52.66 111 ASP A CA 1
ATOM 790 C C . ASP A 1 111 ? 7.147 16.585 -8.063 1.00 52.66 111 ASP A C 1
ATOM 792 O O . ASP A 1 111 ? 8.094 17.374 -8.143 1.00 52.66 111 ASP A O 1
ATOM 796 N N . THR A 1 112 ? 6.256 16.674 -7.076 1.00 48.81 112 THR A N 1
ATOM 797 C CA . THR A 1 112 ? 6.563 17.457 -5.880 1.00 48.81 112 THR A CA 1
ATOM 798 C C . THR A 1 112 ? 7.477 16.605 -4.992 1.00 48.81 112 THR A C 1
ATOM 800 O O . THR A 1 112 ? 7.143 15.456 -4.708 1.00 48.81 112 THR A O 1
ATOM 803 N N . PRO A 1 113 ? 8.614 17.131 -4.498 1.00 42.00 113 PRO A N 1
ATOM 804 C CA . PRO A 1 113 ? 9.671 16.338 -3.851 1.00 42.00 113 PRO A CA 1
ATOM 805 C C . PRO A 1 113 ? 9.309 15.796 -2.452 1.00 42.00 113 PRO A C 1
ATOM 807 O O . PRO A 1 113 ? 10.195 15.501 -1.654 1.00 42.00 113 PRO A O 1
ATOM 810 N N . ARG A 1 114 ? 8.019 15.705 -2.101 1.00 38.25 114 ARG A N 1
ATOM 811 C CA . ARG A 1 114 ? 7.556 15.394 -0.740 1.00 38.25 114 ARG A CA 1
ATOM 812 C C . ARG A 1 114 ? 6.716 14.121 -0.614 1.00 38.25 114 ARG A C 1
ATOM 814 O O . ARG A 1 114 ? 6.367 13.768 0.508 1.00 38.25 114 ARG A O 1
ATOM 821 N N . ALA A 1 115 ? 6.413 13.431 -1.711 1.00 37.97 115 ALA A N 1
ATOM 822 C CA . ALA A 1 115 ? 5.768 12.119 -1.684 1.00 37.97 115 ALA A CA 1
ATOM 823 C C . ALA A 1 115 ? 6.726 11.060 -2.256 1.00 37.97 115 ALA A C 1
ATOM 825 O O . ALA A 1 115 ? 7.520 11.390 -3.139 1.00 37.97 115 ALA A O 1
ATOM 826 N N . PRO A 1 116 ? 6.703 9.811 -1.753 1.00 47.41 116 PRO A N 1
ATOM 827 C CA . PRO A 1 116 ? 7.494 8.730 -2.332 1.00 47.41 116 PRO A CA 1
ATOM 828 C C . PRO A 1 116 ? 7.194 8.633 -3.830 1.00 47.41 116 PRO A C 1
ATOM 830 O O . PRO A 1 116 ? 6.036 8.670 -4.223 1.00 47.41 116 PRO A O 1
ATOM 833 N N . GLN A 1 117 ? 8.237 8.511 -4.646 1.00 56.34 117 GLN A N 1
ATOM 834 C CA . GLN A 1 117 ? 8.205 8.547 -6.118 1.00 56.34 117 GLN A CA 1
ATOM 835 C C . GLN A 1 117 ? 7.438 7.362 -6.754 1.00 56.34 117 GLN A C 1
ATOM 837 O O . GLN A 1 117 ? 7.215 7.330 -7.959 1.00 56.34 117 GLN A O 1
ATOM 842 N N . LEU A 1 118 ? 7.012 6.382 -5.947 1.00 56.41 118 LEU A N 1
ATOM 843 C CA . LEU A 1 118 ? 6.407 5.125 -6.397 1.00 56.41 118 LEU A CA 1
ATOM 844 C C . LEU A 1 118 ? 5.021 5.258 -7.075 1.00 56.41 118 LEU A C 1
ATOM 846 O O . LEU A 1 118 ? 4.799 4.541 -8.048 1.00 56.41 118 LEU A O 1
ATOM 850 N N . PRO A 1 119 ? 4.068 6.107 -6.631 1.00 65.00 119 PRO A N 1
ATOM 851 C CA . PRO A 1 119 ? 2.771 6.223 -7.298 1.00 65.00 119 PRO A CA 1
ATOM 852 C C . PRO A 1 119 ? 2.864 6.863 -8.688 1.00 65.00 119 PRO A C 1
ATOM 854 O O . PRO A 1 119 ? 2.080 6.495 -9.551 1.00 65.00 119 PRO A O 1
ATOM 857 N N . SER A 1 120 ? 3.814 7.777 -8.929 1.00 72.19 120 SER A N 1
ATOM 858 C CA . SER A 1 120 ? 3.937 8.481 -10.215 1.00 72.19 120 SER A CA 1
ATOM 859 C C . SER A 1 120 ? 4.222 7.510 -11.368 1.00 72.19 120 SER A C 1
ATOM 861 O O . SER A 1 120 ? 3.486 7.522 -12.349 1.00 72.19 120 SER A O 1
ATOM 863 N N . TYR A 1 121 ? 5.190 6.596 -11.208 1.00 79.94 121 TYR A N 1
ATOM 864 C CA . TYR A 1 121 ? 5.524 5.579 -12.220 1.00 79.94 121 TYR A CA 1
ATOM 865 C C . TYR A 1 121 ? 4.330 4.679 -12.562 1.00 79.94 121 TYR A C 1
ATOM 867 O O . TYR A 1 121 ? 3.935 4.579 -13.718 1.00 79.94 121 TYR A O 1
ATOM 875 N N . VAL A 1 122 ? 3.680 4.102 -11.546 1.00 84.00 122 VAL A N 1
ATOM 876 C CA . VAL A 1 122 ? 2.515 3.216 -11.726 1.00 84.00 122 VAL A CA 1
ATOM 877 C C . VAL A 1 122 ? 1.353 3.922 -12.431 1.00 84.00 122 VAL A C 1
ATOM 879 O O . VAL A 1 122 ? 0.541 3.291 -13.107 1.00 84.00 122 VAL A O 1
ATOM 882 N N . LEU A 1 123 ? 1.228 5.234 -12.236 1.00 82.75 123 LEU A N 1
ATOM 883 C CA . LEU A 1 123 ? 0.160 6.027 -12.825 1.00 82.75 123 LEU A CA 1
ATOM 884 C C . LEU A 1 123 ? 0.488 6.517 -14.237 1.00 82.75 123 LEU A C 1
ATOM 886 O O . LEU A 1 123 ? -0.458 6.665 -15.012 1.00 82.75 123 LEU A O 1
ATOM 890 N N . GLN A 1 124 ? 1.757 6.768 -14.550 1.00 82.56 124 GLN A N 1
ATOM 891 C CA . GLN A 1 124 ? 2.227 7.191 -15.873 1.00 82.56 124 GLN A CA 1
ATOM 892 C C . GLN A 1 124 ? 2.330 6.004 -16.833 1.00 82.56 124 GLN A C 1
ATOM 894 O O . GLN A 1 124 ? 1.783 6.063 -17.927 1.00 82.56 124 GLN A O 1
ATOM 899 N N . GLU A 1 125 ? 2.918 4.899 -16.373 1.00 85.25 125 GLU A N 1
ATOM 900 C CA . GLU A 1 125 ? 3.193 3.701 -17.173 1.00 85.25 125 GLU A CA 1
ATOM 901 C C . GLU A 1 125 ? 2.509 2.459 -16.562 1.00 85.25 125 GLU A C 1
ATOM 903 O O . GLU A 1 125 ? 3.162 1.504 -16.132 1.00 85.25 125 GLU A O 1
ATOM 908 N N . PRO A 1 126 ? 1.163 2.426 -16.476 1.00 88.38 126 PRO A N 1
ATOM 909 C CA . PRO A 1 126 ? 0.440 1.373 -15.760 1.00 88.38 126 PRO A CA 1
ATOM 910 C C . PRO A 1 126 ? 0.599 -0.022 -16.378 1.00 88.38 126 PRO A C 1
ATOM 912 O O . PRO A 1 126 ? 0.460 -1.021 -15.674 1.00 88.38 126 PRO A O 1
ATOM 915 N N . LEU A 1 127 ? 0.866 -0.118 -17.683 1.00 89.12 127 LEU A N 1
ATOM 916 C CA . LEU A 1 127 ? 1.112 -1.406 -18.335 1.00 89.12 127 LEU A CA 1
ATOM 917 C C . LEU A 1 127 ? 2.523 -1.928 -18.042 1.00 89.12 127 LEU A C 1
ATOM 919 O O . LEU A 1 127 ? 2.672 -3.121 -17.786 1.00 89.12 127 LEU A O 1
ATOM 923 N N . GLU A 1 128 ? 3.527 -1.049 -18.022 1.00 88.19 128 GLU A N 1
ATOM 924 C CA . GLU A 1 128 ? 4.907 -1.406 -17.667 1.00 88.19 128 GLU A CA 1
ATOM 925 C C . GLU A 1 128 ? 4.987 -1.817 -16.195 1.00 88.19 128 GLU A C 1
ATOM 927 O O . GLU A 1 128 ? 5.422 -2.923 -15.881 1.00 88.19 128 GLU A O 1
ATOM 932 N N . ALA A 1 129 ? 4.401 -1.017 -15.299 1.00 90.19 129 ALA A N 1
ATOM 933 C CA . ALA A 1 129 ? 4.321 -1.346 -13.879 1.00 90.19 129 ALA A CA 1
ATOM 934 C C . ALA A 1 129 ? 3.586 -2.673 -13.607 1.00 90.19 129 ALA A C 1
ATOM 936 O O . ALA A 1 129 ? 3.907 -3.384 -12.654 1.00 90.19 129 ALA A O 1
ATOM 937 N N . ALA A 1 130 ? 2.585 -3.026 -14.420 1.00 91.50 130 ALA A N 1
ATOM 938 C CA . ALA A 1 130 ? 1.913 -4.317 -14.307 1.00 91.50 130 ALA A CA 1
ATOM 939 C C . ALA A 1 130 ? 2.785 -5.485 -14.785 1.00 91.50 130 ALA A C 1
ATOM 941 O O . ALA A 1 130 ? 2.731 -6.548 -14.169 1.00 91.50 130 ALA A O 1
ATOM 942 N N . ALA A 1 131 ? 3.588 -5.292 -15.834 1.00 90.25 131 ALA A N 1
ATOM 943 C CA . ALA A 1 131 ? 4.549 -6.291 -16.295 1.00 90.25 131 ALA A CA 1
ATOM 944 C C . ALA A 1 131 ? 5.674 -6.507 -15.266 1.00 90.25 131 ALA A C 1
ATOM 946 O O . ALA A 1 131 ? 5.986 -7.649 -14.936 1.00 90.25 131 ALA A O 1
ATOM 947 N N . ASP A 1 132 ? 6.195 -5.435 -14.663 1.00 90.06 132 ASP A N 1
ATOM 948 C CA . ASP A 1 132 ? 7.174 -5.533 -13.571 1.00 90.06 132 ASP A CA 1
ATOM 949 C C . ASP A 1 132 ? 6.628 -6.343 -12.386 1.00 90.06 132 ASP A C 1
ATOM 951 O O . ASP A 1 132 ? 7.344 -7.128 -11.755 1.00 90.06 132 ASP A O 1
ATOM 955 N N . LEU A 1 133 ? 5.339 -6.167 -12.076 1.00 92.31 133 LEU A N 1
ATOM 956 C CA . LEU A 1 133 ? 4.664 -6.931 -11.031 1.00 92.31 133 LEU A CA 1
ATOM 957 C C . LEU A 1 133 ? 4.421 -8.391 -11.428 1.00 92.31 133 LEU A C 1
ATOM 959 O O . LEU A 1 133 ? 4.516 -9.255 -10.555 1.00 92.31 133 LEU A O 1
ATOM 963 N N . ASP A 1 134 ? 4.142 -8.686 -12.701 1.00 91.44 134 ASP A N 1
ATOM 964 C CA . ASP A 1 134 ? 4.091 -10.067 -13.197 1.00 91.44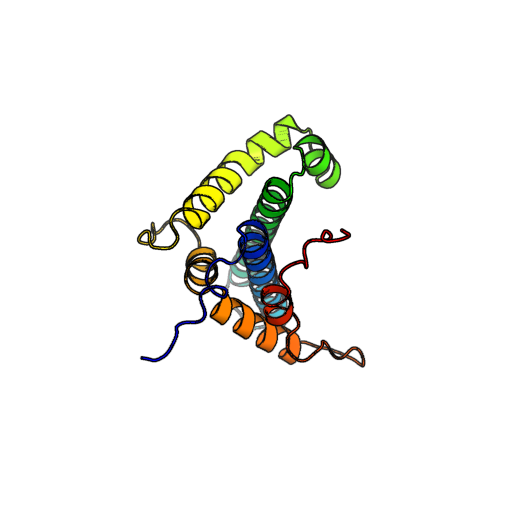 134 ASP A CA 1
ATOM 965 C C . ASP A 1 134 ? 5.436 -10.765 -12.966 1.00 91.44 134 ASP A C 1
ATOM 967 O O . ASP A 1 134 ? 5.484 -11.825 -12.335 1.00 91.44 134 ASP A O 1
ATOM 971 N N . ASP A 1 135 ? 6.531 -10.130 -13.388 1.00 90.94 135 ASP A N 1
ATOM 972 C CA . ASP A 1 135 ? 7.890 -10.639 -13.202 1.00 90.94 135 ASP A CA 1
ATOM 973 C C . ASP A 1 135 ? 8.236 -10.802 -11.721 1.00 90.94 135 ASP A C 1
ATOM 975 O O . ASP A 1 135 ? 8.873 -11.782 -11.319 1.00 90.94 135 ASP A O 1
ATOM 979 N N . TRP A 1 136 ? 7.822 -9.854 -10.879 1.00 92.75 136 TRP A N 1
ATOM 980 C CA . TRP A 1 136 ? 8.024 -9.954 -9.439 1.00 92.75 136 TRP A CA 1
ATOM 981 C C . TRP A 1 136 ? 7.287 -11.154 -8.842 1.00 92.75 136 TRP A C 1
ATOM 983 O O . TRP A 1 136 ? 7.903 -11.917 -8.096 1.00 92.75 136 TRP A O 1
ATOM 993 N N . VAL A 1 137 ? 6.009 -11.356 -9.181 1.00 92.38 137 VAL A N 1
ATOM 994 C CA . VAL A 1 137 ? 5.211 -12.485 -8.672 1.00 92.38 137 VAL A CA 1
ATOM 995 C C . VAL A 1 137 ? 5.815 -13.812 -9.122 1.00 92.38 137 VAL A C 1
ATOM 997 O O . VAL A 1 137 ? 5.961 -14.717 -8.304 1.00 92.38 137 VAL A O 1
ATOM 1000 N N . LEU A 1 138 ? 6.221 -13.921 -10.389 1.00 89.69 138 LEU A N 1
ATOM 1001 C CA . LEU A 1 138 ? 6.824 -15.141 -10.930 1.00 89.69 138 LEU A CA 1
ATOM 1002 C C . LEU A 1 138 ? 8.169 -15.472 -10.267 1.00 89.69 138 LEU A C 1
ATOM 1004 O O . LEU A 1 138 ? 8.436 -16.638 -9.983 1.00 89.69 138 LEU A O 1
ATOM 1008 N N . ARG A 1 139 ? 9.006 -14.467 -9.973 1.00 88.81 139 ARG A N 1
ATOM 1009 C CA . ARG A 1 139 ? 10.293 -14.669 -9.277 1.00 88.81 139 ARG A CA 1
ATOM 1010 C C . ARG A 1 139 ? 10.149 -15.107 -7.819 1.00 88.81 139 ARG A C 1
ATOM 1012 O O . ARG A 1 139 ? 11.097 -15.674 -7.284 1.00 88.81 139 ARG A O 1
ATOM 1019 N N . HIS A 1 140 ? 9.018 -14.812 -7.182 1.00 87.19 140 HIS A N 1
ATOM 1020 C CA . HIS A 1 140 ? 8.777 -15.070 -5.757 1.00 87.19 140 HIS A CA 1
ATOM 1021 C C . HIS A 1 140 ? 7.665 -16.100 -5.512 1.00 87.19 140 HIS A C 1
ATOM 1023 O O . HIS A 1 140 ? 7.146 -16.192 -4.400 1.00 87.19 140 HIS A O 1
ATOM 1029 N N . ALA A 1 141 ? 7.272 -16.857 -6.537 1.00 83.62 141 ALA A N 1
ATOM 1030 C CA . ALA A 1 141 ? 6.346 -17.966 -6.379 1.00 83.62 141 ALA A CA 1
ATOM 1031 C C . ALA A 1 141 ? 7.065 -19.148 -5.706 1.00 83.62 141 ALA A C 1
ATOM 1033 O O . ALA A 1 141 ? 7.940 -19.771 -6.307 1.00 83.62 141 ALA A O 1
ATOM 1034 N N . ASP A 1 142 ? 6.682 -19.459 -4.468 1.00 72.69 142 ASP A N 1
ATOM 1035 C CA . ASP A 1 142 ? 7.151 -20.636 -3.735 1.00 72.69 142 ASP A CA 1
ATOM 1036 C C . ASP A 1 142 ? 6.087 -21.757 -3.801 1.00 72.69 142 ASP A C 1
ATOM 1038 O O . ASP A 1 142 ? 4.942 -21.550 -3.401 1.00 72.69 142 ASP A O 1
ATOM 1042 N N . GLY A 1 143 ? 6.459 -22.965 -4.249 1.00 67.44 143 GLY A N 1
ATOM 1043 C CA . GLY A 1 143 ? 5.602 -24.169 -4.222 1.00 67.44 143 GLY A CA 1
ATOM 1044 C C . GLY A 1 143 ? 4.931 -24.566 -5.551 1.00 67.44 143 GLY A C 1
ATOM 1045 O O . GLY A 1 143 ? 5.331 -24.119 -6.621 1.00 67.44 143 GLY A O 1
ATOM 1046 N N . ASP A 1 144 ? 3.928 -25.456 -5.473 1.00 60.78 144 ASP A N 1
ATOM 1047 C CA . ASP A 1 144 ? 3.224 -26.054 -6.632 1.00 60.78 144 ASP A CA 1
ATOM 1048 C C . ASP A 1 144 ? 2.113 -25.160 -7.223 1.00 60.78 144 ASP A C 1
ATOM 1050 O O . ASP A 1 144 ? 1.598 -25.438 -8.309 1.00 60.78 144 ASP A O 1
ATOM 1054 N N . GLU A 1 145 ? 1.721 -24.080 -6.539 1.00 59.50 145 GLU A N 1
ATOM 1055 C CA . GLU A 1 145 ? 0.804 -23.094 -7.112 1.00 59.50 145 GLU A CA 1
ATOM 1056 C C . GLU A 1 145 ? 1.574 -22.215 -8.091 1.00 59.50 145 GLU A C 1
ATOM 1058 O O . GLU A 1 145 ? 2.252 -21.266 -7.710 1.00 59.50 145 GLU A O 1
ATOM 1063 N N . THR A 1 146 ? 1.480 -22.543 -9.379 1.00 65.06 146 THR A N 1
ATOM 1064 C CA . THR A 1 146 ? 2.044 -21.706 -10.435 1.00 65.06 146 THR A CA 1
ATOM 1065 C C . THR A 1 146 ? 1.064 -20.565 -10.714 1.00 65.06 146 THR A C 1
ATOM 1067 O O . THR A 1 146 ? -0.011 -20.825 -11.273 1.00 65.06 146 THR A O 1
ATOM 1070 N N . PRO A 1 147 ? 1.368 -19.303 -10.352 1.00 67.50 147 PRO A N 1
ATOM 1071 C CA . PRO A 1 147 ? 0.593 -18.191 -10.877 1.00 67.50 147 PRO A CA 1
ATOM 1072 C C . PRO A 1 147 ? 0.620 -18.273 -12.410 1.00 67.50 147 PRO A C 1
ATOM 1074 O O . PRO A 1 147 ? 1.628 -18.653 -13.007 1.00 67.50 147 PRO A O 1
ATOM 1077 N N . GLY A 1 148 ? -0.510 -17.979 -13.062 1.00 71.19 148 GLY A N 1
ATOM 1078 C CA . GLY A 1 148 ? -0.561 -17.931 -14.528 1.00 71.19 148 GLY A CA 1
ATOM 1079 C C . GLY A 1 148 ? 0.493 -16.964 -15.087 1.00 71.19 148 GLY A C 1
ATOM 1080 O O . GLY A 1 148 ? 1.025 -16.144 -14.353 1.00 71.19 148 GLY A O 1
ATOM 1081 N N . THR A 1 149 ? 0.777 -17.000 -16.389 1.00 78.19 149 THR A N 1
ATOM 1082 C CA . THR A 1 149 ? 1.900 -16.243 -16.993 1.00 78.19 149 THR A CA 1
ATOM 1083 C C . THR A 1 149 ? 1.779 -14.711 -16.938 1.00 78.19 149 THR A C 1
ATOM 1085 O O . THR A 1 149 ? 2.722 -14.030 -17.310 1.00 78.19 149 THR A O 1
ATOM 1088 N N . ALA A 1 150 ? 0.627 -14.171 -16.530 1.00 76.19 150 ALA A N 1
ATOM 1089 C CA . ALA A 1 150 ? 0.346 -12.736 -16.422 1.00 76.19 150 ALA A CA 1
ATOM 1090 C C . ALA A 1 150 ? -0.626 -12.473 -15.248 1.00 76.19 150 ALA A C 1
ATOM 1092 O O . ALA A 1 150 ? -1.815 -12.192 -15.472 1.00 76.19 150 ALA A O 1
ATOM 1093 N N . PRO A 1 151 ? -0.188 -12.678 -13.991 1.00 78.19 151 PRO A N 1
ATOM 1094 C CA . PRO A 1 151 ? -1.067 -12.640 -12.819 1.00 78.19 151 PRO A CA 1
ATOM 1095 C C . PRO A 1 151 ? -1.664 -11.249 -12.542 1.00 78.19 151 PRO A C 1
ATOM 1097 O O . PRO A 1 151 ? -2.773 -11.154 -12.009 1.00 78.19 151 PRO A O 1
ATOM 1100 N N . VAL A 1 152 ? -0.968 -10.184 -12.934 1.00 76.38 152 VAL A N 1
ATOM 1101 C CA . VAL A 1 152 ? -1.330 -8.775 -12.751 1.00 76.38 152 VAL A CA 1
ATOM 1102 C C . VAL A 1 152 ? -1.754 -8.150 -14.079 1.00 76.38 152 VAL A C 1
ATOM 1104 O O . VAL A 1 152 ? -2.902 -7.702 -14.186 1.00 76.38 152 VAL A O 1
ATOM 1107 N N . SER A 1 153 ? -0.911 -8.166 -15.118 1.00 82.19 153 SER A N 1
ATOM 1108 C CA . SER A 1 153 ? -1.248 -7.508 -16.398 1.00 82.19 153 SER A CA 1
ATOM 1109 C C . SER A 1 153 ? -2.449 -8.155 -17.106 1.00 82.19 153 SER A C 1
ATOM 1111 O O . SER A 1 153 ? -3.273 -7.467 -17.721 1.00 82.19 153 SER A O 1
ATOM 1113 N N . GLY A 1 154 ? -2.651 -9.465 -16.924 1.00 76.25 154 GLY A N 1
ATOM 1114 C CA . GLY A 1 154 ? -3.812 -10.182 -17.449 1.00 76.25 154 GLY A CA 1
ATOM 1115 C C . GLY A 1 154 ? -5.144 -9.668 -16.891 1.00 76.25 154 GLY A C 1
ATOM 1116 O O . GLY A 1 154 ? -6.172 -9.768 -17.560 1.00 76.25 154 GLY A O 1
ATOM 1117 N N . ALA A 1 155 ? -5.159 -9.078 -15.689 1.00 80.19 155 ALA A N 1
ATOM 1118 C CA . ALA A 1 155 ? -6.357 -8.456 -15.124 1.00 80.19 155 ALA A CA 1
ATOM 1119 C C . ALA A 1 155 ? -6.706 -7.119 -15.792 1.00 80.19 155 ALA A C 1
ATOM 1121 O O . ALA A 1 155 ? -7.885 -6.784 -15.868 1.00 80.19 155 ALA A O 1
ATOM 1122 N N . LEU A 1 156 ? -5.712 -6.395 -16.314 1.00 79.94 156 LEU A N 1
ATOM 1123 C CA . LEU A 1 156 ? -5.918 -5.120 -17.007 1.00 79.94 156 LEU A CA 1
ATOM 1124 C C . LEU A 1 156 ? -6.537 -5.312 -18.397 1.00 79.94 156 LEU A C 1
ATOM 1126 O O . LEU A 1 156 ? -7.324 -4.484 -18.840 1.00 79.94 156 LEU A O 1
ATOM 1130 N N . SER A 1 157 ? -6.236 -6.440 -19.048 1.00 74.94 157 SER A N 1
ATOM 1131 C CA . SER A 1 157 ? -6.769 -6.798 -20.375 1.00 74.94 157 SER A CA 1
ATOM 1132 C C . SER A 1 157 ? -8.190 -7.375 -20.332 1.00 74.94 157 SER A C 1
ATOM 1134 O O . SER A 1 157 ? -8.873 -7.460 -21.351 1.00 74.94 157 SER A O 1
ATOM 1136 N N . ARG A 1 158 ? -8.659 -7.799 -19.151 1.00 67.75 158 ARG A N 1
ATOM 1137 C CA . ARG A 1 158 ? -10.015 -8.320 -18.946 1.00 67.75 158 ARG A CA 1
ATOM 1138 C C . ARG A 1 158 ? -10.969 -7.159 -18.668 1.00 67.75 158 ARG A C 1
ATOM 1140 O O . ARG A 1 158 ? -11.401 -6.961 -17.535 1.00 67.75 158 ARG A O 1
ATOM 1147 N N . THR A 1 159 ? -11.317 -6.387 -19.696 1.00 49.81 159 THR A N 1
ATOM 1148 C CA . THR A 1 159 ? -12.471 -5.479 -19.619 1.00 49.81 159 THR A CA 1
ATOM 1149 C C . THR A 1 159 ? -13.703 -6.309 -19.231 1.00 49.81 159 THR A C 1
ATOM 1151 O O . THR A 1 159 ? -13.944 -7.340 -19.868 1.00 49.81 159 THR A O 1
ATOM 1154 N N . PRO A 1 160 ? -14.489 -5.940 -18.201 1.00 46.72 160 PRO A N 1
ATOM 1155 C CA . PRO A 1 160 ? -15.720 -6.659 -17.915 1.00 46.72 160 PRO A CA 1
ATOM 1156 C C . PRO A 1 160 ? -16.629 -6.570 -19.142 1.00 46.72 160 PRO A C 1
ATOM 1158 O O . PRO A 1 160 ? -17.032 -5.486 -19.559 1.00 46.72 160 PRO A O 1
ATOM 1161 N N . CYS A 1 161 ? -16.933 -7.726 -19.732 1.00 37.88 161 CYS A N 1
ATOM 1162 C CA . CYS A 1 161 ? -17.985 -7.861 -20.726 1.00 37.88 161 CYS A CA 1
ATOM 1163 C C . CYS A 1 161 ? -19.284 -7.318 -20.104 1.00 37.88 161 CYS A C 1
ATOM 1165 O O . CYS A 1 161 ? -19.759 -7.847 -19.098 1.00 37.88 161 CYS A O 1
ATOM 1167 N N . GLN A 1 162 ? -19.826 -6.229 -20.656 1.00 41.59 162 GLN A N 1
ATOM 1168 C CA . GLN A 1 162 ? -2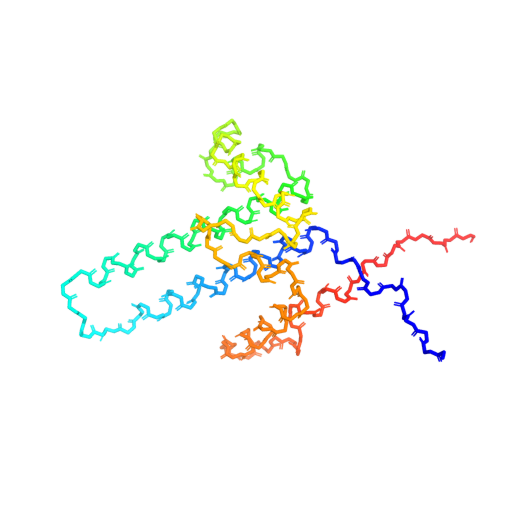1.159 -5.736 -20.306 1.00 41.59 162 GLN A CA 1
ATOM 1169 C C . GLN A 1 162 ? -22.182 -6.859 -20.557 1.00 41.59 162 GLN A C 1
ATOM 1171 O O . GLN A 1 162 ? -22.266 -7.344 -21.687 1.00 41.59 162 GLN A O 1
ATOM 1176 N N . PRO A 1 163 ? -23.002 -7.270 -19.572 1.00 42.88 163 PRO A N 1
ATOM 1177 C CA . PRO A 1 163 ? -24.121 -8.152 -19.850 1.00 42.88 163 PRO A CA 1
ATOM 1178 C C . PRO A 1 163 ? -25.266 -7.306 -20.419 1.00 42.88 163 PRO A C 1
ATOM 1180 O O . PRO A 1 163 ? -25.884 -6.531 -19.691 1.00 42.88 163 PRO A O 1
ATOM 1183 N N . GLY A 1 164 ? -25.564 -7.445 -21.713 1.00 44.50 164 GLY A N 1
ATOM 1184 C CA . GLY A 1 164 ? -26.811 -6.904 -22.257 1.00 44.50 164 GLY A CA 1
ATOM 1185 C C . GLY A 1 164 ? -26.851 -6.673 -23.762 1.00 44.50 164 GLY A C 1
ATOM 1186 O O . GLY A 1 164 ? -26.696 -5.545 -24.212 1.00 44.50 164 GLY A O 1
ATOM 1187 N N . ALA A 1 165 ? -27.185 -7.717 -24.518 1.00 40.69 165 ALA A N 1
ATOM 1188 C CA . ALA A 1 165 ? -27.951 -7.585 -25.756 1.00 40.69 165 ALA A CA 1
ATOM 1189 C C . ALA A 1 165 ? -28.746 -8.879 -25.991 1.00 40.69 165 ALA A C 1
ATOM 1191 O O . ALA A 1 165 ? -28.379 -9.711 -26.815 1.00 40.69 165 ALA A O 1
ATOM 1192 N N . SER A 1 166 ? -29.826 -9.057 -25.227 1.00 43.47 166 SER A N 1
ATOM 1193 C CA . SER A 1 166 ? -30.937 -9.912 -25.653 1.00 43.47 166 SER A CA 1
ATOM 1194 C C . SER A 1 166 ? -31.988 -8.991 -26.260 1.00 43.47 166 SER A C 1
ATOM 1196 O O . SER A 1 166 ? -32.639 -8.239 -25.531 1.00 43.47 166 SER A O 1
ATOM 1198 N N . GLY A 1 167 ? -32.065 -8.997 -27.589 1.00 47.84 167 GLY A N 1
ATOM 1199 C CA . GLY A 1 167 ? -33.254 -8.587 -28.335 1.00 47.84 167 GLY A CA 1
ATOM 1200 C C . GLY A 1 167 ? -34.190 -9.769 -28.533 1.00 47.84 167 GLY A C 1
ATOM 1201 O O . GLY A 1 167 ? -33.701 -10.919 -28.439 1.00 47.84 167 GLY A O 1
#